Protein AF-A0AAF1AJS4-F1 (afdb_monomer)

Nearest PDB structures (foldseek):
  6kta-assembly1_A  TM=2.132E-01  e=1.550E+00  Halalkalibacterium halodurans C-125

Foldseek 3Di:
DDDDDDDPPPDDPDPPPPDDDDPDDPDDDCVVVVVCCVVVVDQQAWDADPVRHTDDDCSVVLLSVLLVLLVVQPDLPDPAPVPPDPVSLVVSQVVSCVRHVDDPVSSVVSSVSSRVSSVVVSVVCCVVPVVVPDDPCNVCVPVPDD

Secondary structure (DSSP, 8-state):
--------------------SS-PPPP--HHHHHHHHHHHT-----EE-TTS-EESTTHHHHHHHHHHHHHHHS-TTSSSSTTS-HHHHHHHHHHHHHHHT--GGGHHHHHHHHHHHHHHHHHHHIIIIITTT--HHHH-GGGG--

pLDDT: mean 76.02, std 22.66, range [25.88, 97.75]

Sequence (146 aa):
MLNLLNNSVSLNFFIRFSGSNKKTRGPTVCKKLKKRIENQNLECQINFDEYGQPCGDMLKDFTIYLGSVVRFQVDINLESWDVVNQGLKDVIWDDIKNRWKLDDSRKKIVLEKAAKQWRDFKGKLTKNFLRTRKDPCEVYHFISQE

Structure (mmCIF, N/CA/C/O backbone):
data_AF-A0AAF1AJS4-F1
#
_entry.id   AF-A0AAF1AJS4-F1
#
loop_
_atom_site.group_PDB
_atom_site.id
_atom_site.type_symbol
_atom_site.label_atom_id
_atom_site.label_alt_id
_atom_site.label_comp_id
_atom_site.label_asym_id
_atom_site.label_entity_id
_atom_site.label_seq_id
_atom_site.pdbx_PDB_ins_code
_atom_site.Cartn_x
_atom_site.Cartn_y
_atom_site.Cartn_z
_atom_site.occupancy
_atom_site.B_iso_or_equiv
_atom_site.auth_seq_id
_atom_site.auth_comp_id
_atom_site.auth_asym_id
_atom_site.auth_atom_id
_atom_site.pdbx_PDB_model_num
ATOM 1 N N . MET A 1 1 ? -13.099 -33.133 4.547 1.00 28.66 1 MET A N 1
ATOM 2 C CA . MET A 1 1 ? -11.889 -33.982 4.444 1.00 28.66 1 MET A CA 1
ATOM 3 C C . MET A 1 1 ? -11.412 -33.856 3.004 1.00 28.66 1 MET A C 1
ATOM 5 O O . MET A 1 1 ? -12.228 -34.111 2.141 1.00 28.66 1 MET A O 1
ATOM 9 N N . LEU A 1 2 ? -10.235 -33.357 2.633 1.00 26.36 2 LEU A N 1
ATOM 10 C CA . LEU A 1 2 ? -8.914 -33.314 3.257 1.00 26.36 2 LEU A CA 1
ATOM 11 C C . LEU A 1 2 ? -8.172 -32.041 2.810 1.00 26.36 2 LEU A C 1
ATOM 13 O O . LEU A 1 2 ? -8.344 -31.569 1.691 1.00 26.36 2 LEU A O 1
ATOM 17 N N . ASN A 1 3 ? -7.342 -31.534 3.720 1.00 36.47 3 ASN A N 1
ATOM 18 C CA . ASN A 1 3 ? -6.344 -30.488 3.522 1.00 36.47 3 ASN A CA 1
ATOM 19 C C . ASN A 1 3 ? -5.271 -30.883 2.495 1.00 36.47 3 ASN A C 1
ATOM 21 O O . ASN A 1 3 ? -4.808 -32.020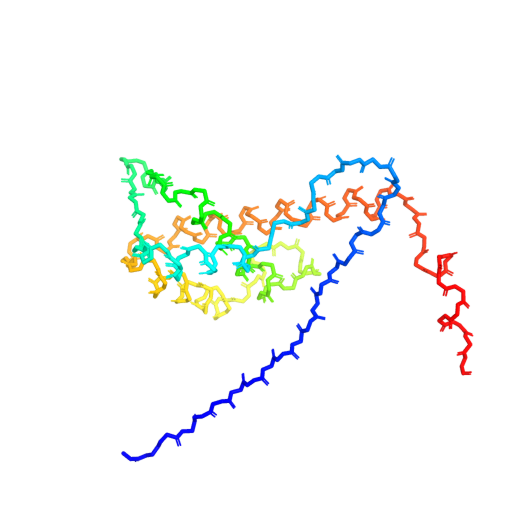 2.517 1.00 36.47 3 ASN A O 1
ATOM 25 N N . LEU A 1 4 ? -4.769 -29.898 1.747 1.00 32.75 4 LEU A N 1
ATOM 26 C CA . LEU A 1 4 ? -3.398 -29.839 1.219 1.00 32.75 4 LEU A CA 1
ATOM 27 C C . LEU A 1 4 ? -2.951 -28.369 1.339 1.00 32.75 4 LEU A C 1
ATOM 29 O O . LEU A 1 4 ? -3.402 -27.516 0.585 1.00 32.75 4 LEU A O 1
ATOM 33 N N . LEU A 1 5 ? -2.400 -27.957 2.483 1.00 25.88 5 LEU A N 1
ATOM 34 C CA . LEU A 1 5 ? -0.966 -27.928 2.801 1.00 25.88 5 LEU A CA 1
ATOM 35 C C . LEU A 1 5 ? -0.097 -27.199 1.766 1.00 25.88 5 LEU A C 1
ATOM 37 O O . LEU A 1 5 ? 0.108 -27.668 0.656 1.00 25.88 5 LEU A O 1
ATOM 41 N N . ASN A 1 6 ? 0.516 -26.126 2.270 1.00 33.00 6 ASN A N 1
ATOM 42 C CA . ASN A 1 6 ? 1.909 -25.754 2.054 1.00 33.00 6 ASN A CA 1
ATOM 43 C C . ASN A 1 6 ? 2.367 -25.561 0.608 1.00 33.00 6 ASN A C 1
ATOM 45 O O . ASN A 1 6 ? 2.849 -26.487 -0.032 1.00 33.00 6 ASN A O 1
ATOM 49 N N . ASN A 1 7 ? 2.454 -24.295 0.199 1.00 26.98 7 ASN A N 1
ATOM 50 C CA . ASN A 1 7 ? 3.577 -23.886 -0.635 1.00 26.98 7 ASN A CA 1
ATOM 51 C C . ASN A 1 7 ? 4.425 -22.850 0.100 1.00 26.98 7 ASN A C 1
ATOM 53 O O . ASN A 1 7 ? 4.231 -21.637 0.034 1.00 26.98 7 ASN A O 1
ATOM 57 N N . SER A 1 8 ? 5.378 -23.405 0.847 1.00 36.41 8 SER A N 1
ATOM 58 C CA . SER A 1 8 ? 6.649 -22.768 1.142 1.00 36.41 8 SER A CA 1
ATOM 59 C C . SER A 1 8 ? 7.290 -22.351 -0.180 1.00 36.41 8 SER A C 1
ATOM 61 O O . SER A 1 8 ? 7.859 -23.180 -0.880 1.00 36.41 8 SER A O 1
ATOM 63 N N . VAL A 1 9 ? 7.233 -21.063 -0.508 1.00 29.78 9 VAL A N 1
ATOM 64 C CA . VAL A 1 9 ? 8.176 -20.467 -1.457 1.00 29.78 9 VAL A CA 1
ATOM 65 C C . VAL A 1 9 ? 8.925 -19.377 -0.715 1.00 29.78 9 VAL A C 1
ATOM 67 O O . VAL A 1 9 ? 8.664 -18.178 -0.799 1.00 29.78 9 VAL A O 1
ATOM 70 N N . SER A 1 10 ? 9.850 -19.850 0.114 1.00 40.25 10 SER A N 1
ATOM 71 C CA . SER A 1 10 ? 10.985 -19.059 0.547 1.00 40.25 10 SER A CA 1
ATOM 72 C C . SER A 1 10 ? 11.793 -18.723 -0.705 1.00 40.25 10 SER A C 1
ATOM 74 O O . SER A 1 10 ? 12.566 -19.546 -1.185 1.00 40.25 10 SER A O 1
ATOM 76 N N . LEU A 1 11 ? 11.599 -17.528 -1.259 1.00 28.89 11 LEU A N 1
ATOM 77 C CA . LEU A 1 11 ? 12.552 -16.951 -2.196 1.00 28.89 11 LEU A CA 1
ATOM 78 C C . LEU A 1 11 ? 12.939 -15.562 -1.697 1.00 28.89 11 LEU A C 1
ATOM 80 O O . LEU A 1 11 ? 12.210 -14.575 -1.795 1.00 28.89 11 LEU A O 1
ATOM 84 N N . ASN A 1 12 ? 14.106 -15.537 -1.060 1.00 33.50 12 ASN A N 1
ATOM 85 C CA . ASN A 1 12 ? 14.801 -14.333 -0.652 1.00 33.50 12 ASN A CA 1
ATOM 86 C C . ASN A 1 12 ? 15.160 -13.517 -1.898 1.00 33.50 12 ASN A C 1
ATOM 88 O O . ASN A 1 12 ? 16.196 -13.760 -2.504 1.00 33.50 12 ASN A O 1
ATOM 92 N N . PHE A 1 13 ? 14.374 -12.492 -2.220 1.00 30.70 13 PHE A N 1
ATOM 93 C CA . PHE A 1 13 ? 14.888 -11.357 -2.983 1.00 30.70 13 PHE A CA 1
ATOM 94 C C . PHE A 1 13 ? 15.050 -10.155 -2.054 1.00 30.70 13 PHE A C 1
ATOM 96 O O . PHE A 1 13 ? 14.260 -9.213 -2.002 1.00 30.70 13 PHE A O 1
ATOM 103 N N . PHE A 1 14 ? 16.089 -10.239 -1.225 1.00 32.22 14 PHE A N 1
ATOM 104 C CA . PHE A 1 14 ? 16.591 -9.114 -0.454 1.00 32.22 14 PHE A CA 1
ATOM 105 C C . PHE A 1 14 ? 17.592 -8.369 -1.335 1.00 32.22 14 PHE A C 1
ATOM 107 O O . PHE A 1 14 ? 18.749 -8.770 -1.424 1.00 32.22 14 PHE A O 1
ATOM 114 N N . ILE A 1 15 ? 17.177 -7.268 -1.970 1.00 38.09 15 ILE A N 1
ATOM 115 C CA . ILE A 1 15 ? 18.151 -6.334 -2.544 1.00 38.09 15 ILE A CA 1
ATOM 116 C C . ILE A 1 15 ? 18.901 -5.689 -1.371 1.00 38.09 15 ILE A C 1
ATOM 118 O O . ILE A 1 15 ? 18.436 -4.729 -0.747 1.00 38.09 15 ILE A O 1
ATOM 122 N N . ARG A 1 16 ? 20.071 -6.248 -1.045 1.00 33.47 16 ARG A N 1
ATOM 123 C CA . ARG A 1 16 ? 21.057 -5.620 -0.168 1.00 33.47 16 ARG A CA 1
ATOM 124 C C . ARG A 1 16 ? 21.671 -4.456 -0.935 1.00 33.47 16 ARG A C 1
ATOM 126 O O . ARG A 1 16 ? 22.611 -4.628 -1.696 1.00 33.47 16 ARG A O 1
ATOM 133 N N . PHE A 1 17 ? 21.145 -3.256 -0.720 1.00 36.94 17 PHE A N 1
ATOM 134 C CA . PHE A 1 17 ? 21.832 -2.036 -1.128 1.00 36.94 17 PHE A CA 1
ATOM 135 C C . PHE A 1 17 ? 23.109 -1.873 -0.295 1.00 36.94 17 PHE A C 1
ATOM 137 O O . PHE A 1 17 ? 23.056 -1.431 0.852 1.00 36.94 17 PHE A O 1
ATOM 144 N N . SER A 1 18 ? 24.260 -2.228 -0.858 1.00 37.34 18 SER A N 1
ATOM 145 C CA . SER A 1 18 ? 25.568 -1.797 -0.364 1.00 37.34 18 SER A CA 1
ATOM 146 C C . SER A 1 18 ? 25.976 -0.513 -1.089 1.00 37.34 18 SER A C 1
ATOM 148 O O . SER A 1 18 ? 26.526 -0.555 -2.185 1.00 37.34 18 SER A O 1
ATOM 150 N N . GLY A 1 19 ? 25.675 0.636 -0.481 1.00 37.50 19 GLY A N 1
ATOM 151 C CA . GLY A 1 19 ? 26.159 1.953 -0.902 1.00 37.50 19 GLY A CA 1
ATOM 152 C C . GLY A 1 19 ? 26.869 2.654 0.258 1.00 37.50 19 GLY A C 1
ATOM 153 O O . GLY A 1 19 ? 26.283 2.783 1.326 1.00 37.50 19 GLY A O 1
ATOM 154 N N . SER A 1 20 ? 28.131 3.022 0.012 1.00 45.41 20 SER A N 1
ATOM 155 C CA . SER A 1 20 ? 29.143 3.754 0.805 1.00 45.41 20 SER A CA 1
ATOM 156 C C . SER A 1 20 ? 28.815 4.312 2.211 1.00 45.41 20 SER A C 1
ATOM 158 O O . SER A 1 20 ? 27.782 4.923 2.466 1.00 45.41 20 SER A O 1
ATOM 160 N N . ASN A 1 21 ? 29.814 4.160 3.098 1.00 45.78 21 ASN A N 1
ATOM 161 C CA . ASN A 1 21 ? 29.947 4.557 4.514 1.00 45.78 21 ASN A CA 1
ATOM 162 C C . ASN A 1 21 ? 29.312 5.901 4.945 1.00 45.78 21 ASN A C 1
ATOM 164 O O . ASN A 1 21 ? 29.997 6.857 5.304 1.00 45.78 21 ASN A O 1
ATOM 168 N N . LYS A 1 22 ? 27.982 5.957 5.023 1.00 51.88 22 LYS A N 1
ATOM 169 C CA . LYS A 1 22 ? 27.234 6.900 5.865 1.00 51.88 22 LYS A CA 1
ATOM 170 C C . LYS A 1 22 ? 26.261 6.089 6.715 1.00 51.88 22 LYS A C 1
ATOM 172 O O . LYS A 1 22 ? 25.649 5.153 6.200 1.00 51.88 22 LYS A O 1
ATOM 177 N N . LYS A 1 23 ? 26.094 6.435 8.001 1.00 43.34 23 LYS A N 1
ATOM 178 C CA . LYS A 1 23 ? 25.071 5.838 8.885 1.00 43.34 23 LYS A CA 1
ATOM 179 C C . LYS A 1 23 ? 23.678 6.186 8.348 1.00 43.34 23 LYS A C 1
ATOM 181 O O . LYS A 1 23 ? 23.045 7.143 8.779 1.00 43.34 23 LYS A O 1
ATOM 186 N N . THR A 1 24 ? 23.226 5.440 7.352 1.00 54.94 24 THR A N 1
ATOM 187 C CA . THR A 1 24 ? 21.902 5.565 6.754 1.00 54.94 24 THR A CA 1
ATOM 188 C C . THR A 1 24 ? 20.979 4.539 7.395 1.00 54.94 24 THR A C 1
ATOM 190 O O . THR A 1 24 ? 21.406 3.486 7.872 1.00 54.94 24 THR A O 1
ATOM 193 N N . ARG A 1 25 ? 19.685 4.858 7.473 1.00 53.25 25 ARG A N 1
ATOM 194 C CA . ARG A 1 25 ? 18.701 3.896 7.970 1.00 53.25 25 ARG A CA 1
ATOM 195 C C . ARG A 1 25 ? 18.602 2.753 6.962 1.00 53.25 25 ARG A C 1
ATOM 197 O O . ARG A 1 25 ? 18.319 2.995 5.792 1.00 53.25 25 ARG A O 1
ATOM 204 N N . GLY A 1 26 ? 18.817 1.523 7.428 1.00 56.44 26 GLY A N 1
ATOM 205 C CA . GLY A 1 26 ? 18.621 0.333 6.604 1.00 56.44 26 GLY A CA 1
ATOM 206 C C . GLY A 1 26 ? 17.170 0.202 6.111 1.00 56.44 26 GLY A C 1
ATOM 207 O O . GLY A 1 26 ? 16.265 0.830 6.679 1.00 56.44 26 GLY A O 1
ATOM 208 N N . PRO A 1 27 ? 16.922 -0.620 5.077 1.00 57.94 27 PRO A N 1
ATOM 209 C CA . PRO A 1 27 ? 15.582 -0.855 4.548 1.00 57.94 27 PRO A CA 1
ATOM 210 C C . PRO A 1 27 ? 14.582 -1.215 5.653 1.00 57.94 27 PRO A C 1
ATOM 212 O O . PRO A 1 27 ? 14.885 -1.987 6.565 1.00 57.94 27 PRO A O 1
ATOM 215 N N . THR A 1 28 ? 13.371 -0.658 5.587 1.00 64.38 28 THR A N 1
ATOM 216 C CA . THR A 1 28 ? 12.316 -1.012 6.545 1.00 64.38 28 THR A CA 1
ATOM 217 C C . THR A 1 28 ? 11.819 -2.425 6.258 1.00 64.38 28 THR A C 1
ATOM 219 O O . THR A 1 28 ? 11.216 -2.683 5.219 1.00 64.38 28 THR A O 1
ATOM 222 N N . VAL A 1 29 ? 12.082 -3.344 7.189 1.00 62.66 29 VAL A N 1
ATOM 223 C CA . VAL A 1 29 ? 11.700 -4.754 7.072 1.00 62.66 29 VAL A CA 1
ATOM 224 C C . VAL A 1 29 ? 10.421 -5.007 7.869 1.00 62.66 29 VAL A C 1
ATOM 226 O O . VAL A 1 29 ?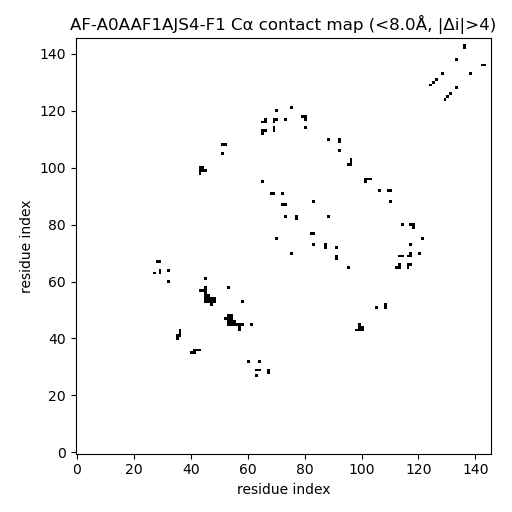 10.391 -4.752 9.076 1.00 62.66 29 VAL A O 1
ATOM 229 N N . CYS A 1 30 ? 9.400 -5.598 7.236 1.00 71.81 30 CYS A N 1
ATOM 230 C CA . CYS A 1 30 ? 8.163 -6.020 7.913 1.00 71.81 30 CYS A CA 1
ATOM 231 C C . CYS A 1 30 ? 8.392 -7.024 9.061 1.00 71.81 30 CYS A C 1
ATOM 233 O O . CYS A 1 30 ? 7.518 -7.198 9.902 1.00 71.81 30 CYS A O 1
ATOM 235 N N . LYS A 1 31 ? 9.581 -7.637 9.168 1.00 72.75 31 LYS A N 1
ATOM 236 C CA . LYS A 1 31 ? 9.990 -8.466 10.318 1.00 72.75 31 LYS A CA 1
ATOM 237 C C . LYS A 1 31 ? 9.872 -7.718 11.652 1.00 72.75 31 LYS A C 1
ATOM 239 O O . LYS A 1 31 ? 9.464 -8.316 12.639 1.00 72.75 31 LYS A O 1
ATOM 244 N N . LYS A 1 32 ? 10.204 -6.419 11.687 1.00 74.56 32 LYS A N 1
ATOM 245 C CA . LYS A 1 32 ? 10.062 -5.603 12.907 1.00 74.56 32 LYS A CA 1
ATOM 246 C C . LYS A 1 32 ? 8.594 -5.385 13.273 1.00 74.56 32 LYS A C 1
ATOM 248 O O . LYS A 1 32 ? 8.262 -5.410 14.449 1.00 74.56 32 LYS A O 1
ATOM 253 N N . LEU A 1 33 ? 7.738 -5.209 12.265 1.00 77.06 33 LEU A N 1
ATOM 254 C CA . LEU A 1 33 ? 6.297 -5.082 12.457 1.00 77.06 33 LEU A CA 1
ATOM 255 C C . LEU A 1 33 ? 5.701 -6.382 13.010 1.00 77.06 33 LEU A C 1
ATOM 257 O O . LEU A 1 33 ? 5.056 -6.333 14.048 1.00 77.06 33 LEU A O 1
ATOM 261 N N . LYS A 1 34 ? 5.987 -7.532 12.382 1.00 77.62 34 LYS A N 1
ATOM 262 C CA . LYS A 1 34 ? 5.503 -8.850 12.838 1.00 77.62 34 LYS A CA 1
ATOM 263 C C . LYS A 1 34 ? 5.878 -9.128 14.296 1.00 77.62 34 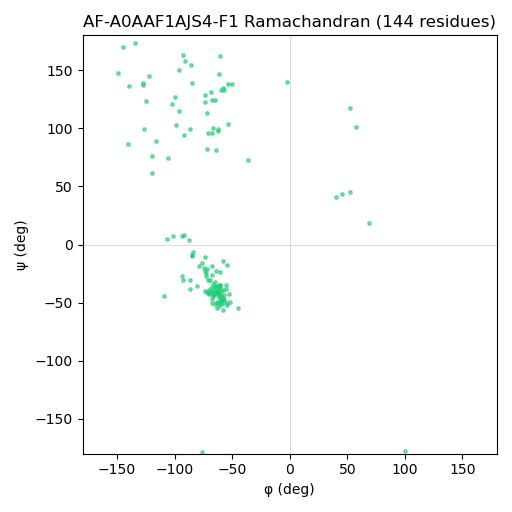LYS A C 1
ATOM 265 O O . LYS A 1 34 ? 4.992 -9.326 15.114 1.00 77.62 34 LYS A O 1
ATOM 270 N N . LYS A 1 35 ? 7.165 -8.987 14.638 1.00 81.12 35 LYS A N 1
ATOM 271 C CA . LYS A 1 35 ? 7.645 -9.155 16.019 1.00 81.12 35 LYS A CA 1
ATOM 272 C C . LYS A 1 35 ? 6.958 -8.215 17.006 1.00 81.12 35 LYS A C 1
ATOM 274 O O . LYS A 1 35 ? 6.693 -8.603 18.132 1.00 81.12 35 LYS A O 1
ATOM 279 N N . ARG A 1 36 ? 6.698 -6.963 16.616 1.00 79.00 36 ARG A N 1
ATOM 280 C CA . ARG A 1 36 ? 6.028 -6.005 17.502 1.00 79.00 36 ARG A CA 1
ATOM 281 C C . ARG A 1 36 ? 4.554 -6.352 17.703 1.00 79.00 36 ARG A C 1
ATOM 283 O O . ARG A 1 36 ? 4.103 -6.285 18.835 1.00 79.00 36 ARG A O 1
ATOM 290 N N . ILE A 1 37 ? 3.846 -6.746 16.641 1.00 79.19 37 ILE A N 1
ATOM 291 C CA . ILE A 1 37 ? 2.458 -7.227 16.724 1.00 79.19 37 ILE A CA 1
ATOM 292 C C . ILE A 1 37 ? 2.375 -8.427 17.669 1.00 79.19 37 ILE A C 1
ATOM 294 O O . ILE A 1 37 ? 1.546 -8.417 18.568 1.00 79.19 37 ILE A O 1
ATOM 298 N N . GLU A 1 38 ? 3.266 -9.408 17.505 1.00 79.94 38 GLU A N 1
ATOM 299 C CA . GLU A 1 38 ? 3.328 -10.611 18.344 1.00 79.94 38 GLU A CA 1
ATOM 300 C C . GLU A 1 38 ? 3.652 -10.269 19.807 1.00 79.94 38 GLU A C 1
ATOM 302 O O . GLU A 1 38 ? 2.925 -10.663 20.711 1.00 79.94 38 GLU A O 1
ATOM 307 N N . ASN A 1 39 ? 4.703 -9.480 20.051 1.00 80.88 39 ASN A N 1
ATOM 308 C CA . ASN A 1 39 ? 5.161 -9.175 21.410 1.00 80.88 39 ASN A CA 1
ATOM 309 C C . ASN A 1 39 ? 4.197 -8.283 22.204 1.00 80.88 39 ASN A C 1
ATOM 311 O O . ASN A 1 39 ? 4.186 -8.344 23.429 1.00 80.88 39 ASN A O 1
ATOM 315 N N . GLN A 1 40 ? 3.461 -7.399 21.529 1.00 78.88 40 GLN A N 1
ATOM 316 C CA . GLN A 1 40 ? 2.564 -6.425 22.164 1.00 78.88 40 GLN A CA 1
ATOM 317 C C . GLN A 1 40 ? 1.086 -6.785 21.980 1.00 78.88 40 GLN A C 1
ATOM 319 O O . GLN A 1 40 ? 0.227 -5.999 22.365 1.00 78.88 40 GLN A O 1
ATOM 324 N N . ASN A 1 41 ? 0.800 -7.945 21.377 1.00 77.25 41 ASN A N 1
ATOM 325 C CA . ASN A 1 41 ? -0.538 -8.407 21.017 1.00 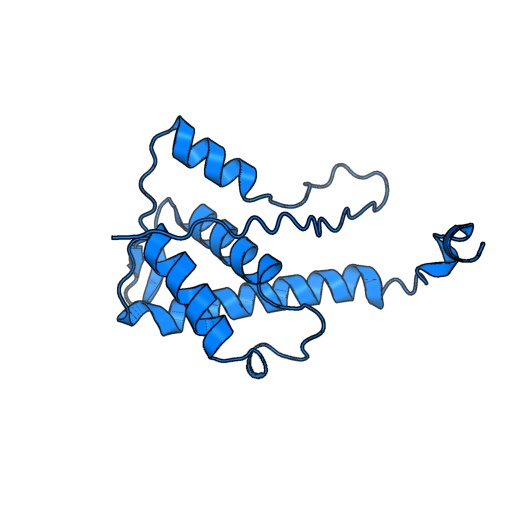77.25 41 ASN A CA 1
ATOM 326 C C . ASN A 1 41 ? -1.391 -7.308 20.349 1.00 77.25 41 ASN A C 1
ATOM 328 O O . ASN A 1 41 ? -2.549 -7.092 20.702 1.00 77.25 41 ASN A O 1
ATOM 332 N N . LEU A 1 42 ? -0.781 -6.554 19.424 1.00 78.88 42 LEU A N 1
ATOM 333 C CA . LEU A 1 42 ? -1.442 -5.418 18.779 1.00 78.88 42 LEU A CA 1
ATOM 334 C C . LEU A 1 42 ? -2.481 -5.912 17.780 1.00 78.88 42 LEU A C 1
ATOM 336 O O . LEU A 1 42 ? -2.168 -6.671 16.858 1.00 78.88 42 LEU A O 1
ATOM 340 N N . GLU A 1 43 ? -3.697 -5.397 17.891 1.00 83.00 43 GLU A N 1
ATOM 341 C CA . GLU A 1 43 ? -4.706 -5.621 16.870 1.00 83.00 43 GLU A CA 1
ATOM 342 C C . GLU A 1 43 ? -4.410 -4.795 15.622 1.00 83.00 43 GLU A C 1
ATOM 344 O O . GLU A 1 43 ? -4.345 -3.575 15.686 1.00 83.00 43 GLU A O 1
ATOM 349 N N . CYS A 1 44 ? -4.274 -5.450 14.467 1.00 86.00 44 CYS A N 1
ATOM 350 C CA . CYS A 1 44 ? -4.136 -4.771 13.180 1.00 86.00 44 CYS A CA 1
ATOM 351 C C . CYS A 1 44 ? -5.477 -4.143 12.767 1.00 86.00 44 CYS A C 1
ATOM 353 O O . CYS A 1 44 ? -6.229 -4.739 12.000 1.00 86.00 44 CYS A O 1
ATOM 355 N N . GLN A 1 45 ? -5.774 -2.957 13.293 1.00 90.25 45 GLN A N 1
ATOM 356 C CA . GLN A 1 45 ? -6.935 -2.147 12.928 1.00 90.25 45 GLN A CA 1
ATOM 357 C C . GLN A 1 45 ? -6.477 -0.775 12.429 1.00 90.25 45 GLN A C 1
ATOM 359 O O . GLN A 1 45 ? -5.474 -0.227 12.891 1.00 90.25 45 GLN A O 1
ATOM 364 N N . ILE A 1 46 ? -7.196 -0.226 11.454 1.00 94.56 46 ILE A N 1
ATOM 365 C CA . ILE A 1 46 ? -6.911 1.088 10.882 1.00 94.56 46 ILE A CA 1
ATOM 366 C C . ILE A 1 46 ? -8.224 1.827 10.639 1.00 94.56 46 ILE A C 1
ATOM 368 O O . ILE A 1 46 ? -9.185 1.244 10.139 1.00 94.56 46 ILE A O 1
ATOM 372 N N . ASN A 1 47 ? -8.250 3.110 10.995 1.00 94.81 47 ASN A N 1
ATOM 373 C CA . ASN A 1 47 ? -9.407 3.969 10.783 1.00 94.81 47 ASN A CA 1
ATOM 374 C C . ASN A 1 47 ? -9.286 4.695 9.445 1.00 94.81 47 ASN A C 1
ATOM 376 O O . ASN A 1 47 ? -8.203 4.777 8.863 1.00 94.81 47 ASN A O 1
ATOM 380 N N . PHE A 1 48 ? -10.402 5.233 8.964 1.00 95.44 48 PHE A N 1
ATOM 381 C CA . PHE A 1 48 ? -10.445 6.047 7.757 1.00 95.44 48 PHE A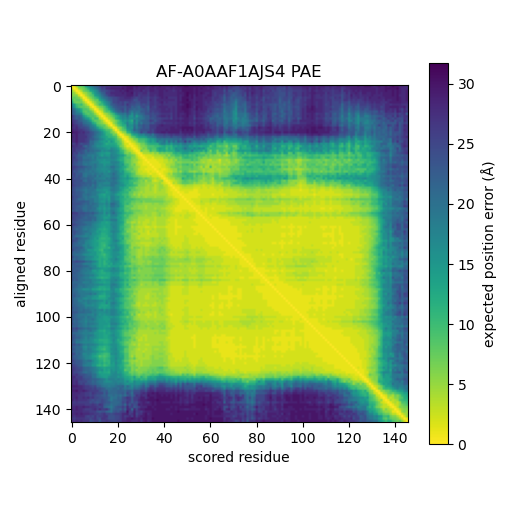 CA 1
ATOM 382 C C . PHE A 1 48 ? -11.144 7.370 8.061 1.00 95.44 48 PHE A C 1
ATOM 384 O O . PHE A 1 48 ? -12.154 7.377 8.764 1.00 95.44 48 PHE A O 1
ATOM 391 N N . ASP A 1 49 ? -10.597 8.472 7.554 1.00 95.38 49 ASP A N 1
ATOM 392 C CA . ASP A 1 49 ? -11.201 9.797 7.693 1.00 95.38 49 ASP A CA 1
ATOM 393 C C . ASP A 1 49 ? -12.397 10.004 6.740 1.00 95.38 49 ASP A C 1
ATOM 395 O O . ASP A 1 49 ? -12.783 9.112 5.976 1.00 95.38 49 ASP A O 1
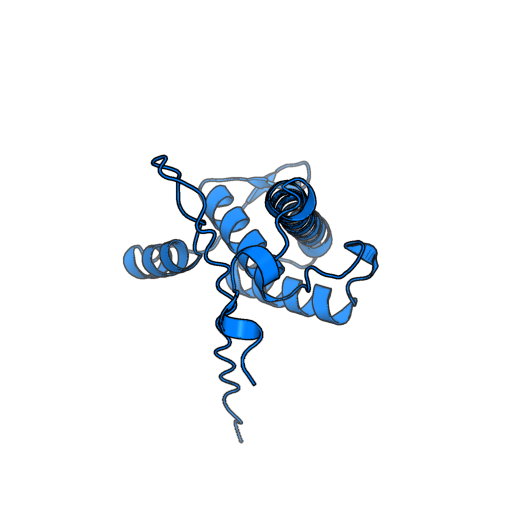ATOM 399 N N . GLU A 1 50 ? -12.991 11.199 6.782 1.00 94.12 50 GLU A N 1
ATOM 400 C CA . GLU A 1 50 ? -14.118 11.600 5.927 1.00 94.12 50 GLU A CA 1
ATOM 401 C C . GLU A 1 50 ? -13.791 11.576 4.422 1.00 94.12 50 GLU A C 1
ATOM 403 O O . GLU A 1 50 ? -14.679 11.381 3.594 1.00 94.12 50 GLU A O 1
ATOM 408 N N . TYR A 1 51 ? -12.508 11.681 4.061 1.00 92.56 51 TYR A N 1
ATOM 409 C CA . TYR A 1 51 ? -12.001 11.575 2.690 1.00 92.56 51 TYR A CA 1
ATOM 410 C C . TYR A 1 51 ? -11.592 10.138 2.327 1.00 92.56 51 TYR A C 1
ATOM 412 O O . TYR A 1 51 ? -10.974 9.896 1.283 1.00 92.56 51 TYR A O 1
ATOM 420 N N . GLY A 1 52 ? -11.888 9.174 3.203 1.00 91.62 52 GLY A N 1
ATOM 421 C CA . GLY A 1 52 ? -11.545 7.770 3.043 1.00 91.62 52 GLY A CA 1
ATOM 422 C C . GLY A 1 52 ? -10.048 7.484 3.139 1.00 91.62 52 GLY A C 1
ATOM 423 O O . GLY A 1 52 ? -9.620 6.435 2.665 1.00 91.62 52 GLY A O 1
ATOM 424 N N . GLN A 1 53 ? -9.232 8.372 3.712 1.00 94.31 53 GLN A N 1
ATOM 425 C CA . GLN A 1 53 ? -7.798 8.152 3.891 1.00 94.31 53 GLN A CA 1
ATOM 426 C C . GLN A 1 53 ? -7.513 7.372 5.180 1.00 94.31 53 GLN A C 1
ATOM 428 O O . GLN A 1 53 ? -8.103 7.680 6.214 1.00 94.31 53 GLN A O 1
ATOM 433 N N . PRO A 1 54 ? -6.577 6.404 5.163 1.00 95.62 54 PRO A N 1
ATOM 434 C CA . PRO A 1 54 ? -6.161 5.703 6.373 1.00 95.62 54 PRO A CA 1
ATOM 435 C C . PRO A 1 54 ? -5.591 6.669 7.424 1.00 95.62 54 PRO A C 1
ATOM 437 O O . PRO A 1 54 ? -4.715 7.478 7.107 1.00 95.62 54 PRO A O 1
ATOM 440 N N . CYS A 1 55 ? -6.026 6.545 8.676 1.00 95.00 55 CYS A N 1
ATOM 441 C CA . CYS A 1 55 ? -5.618 7.384 9.803 1.00 95.00 55 CYS A CA 1
ATOM 442 C C . CYS A 1 55 ? -5.548 6.589 11.126 1.00 95.00 55 CYS A C 1
ATOM 444 O O . CYS A 1 55 ? -5.966 5.433 11.206 1.00 95.00 55 CYS A O 1
ATOM 446 N N . GLY A 1 56 ? -4.986 7.208 12.169 1.00 93.00 56 GLY A N 1
ATOM 447 C CA . GLY A 1 56 ? -4.840 6.619 13.507 1.00 93.00 56 GLY A CA 1
ATOM 448 C C . GLY A 1 56 ? -3.445 6.064 13.815 1.00 93.00 56 GLY A C 1
ATOM 449 O O . GLY A 1 56 ? -2.517 6.149 13.006 1.00 93.00 56 GLY A O 1
ATOM 450 N N . ASP A 1 57 ? -3.296 5.485 15.006 1.00 90.12 57 ASP A N 1
ATOM 451 C CA . ASP A 1 57 ? -1.990 5.151 15.599 1.00 90.12 57 ASP A CA 1
ATOM 452 C C . ASP A 1 57 ? -1.207 4.094 14.812 1.00 90.12 57 ASP A C 1
ATOM 454 O O . ASP A 1 57 ? 0.024 4.138 14.726 1.00 90.12 57 ASP A O 1
ATOM 458 N N . MET A 1 58 ? -1.916 3.166 14.167 1.00 90.38 58 MET A N 1
ATOM 459 C CA . MET A 1 58 ? -1.310 2.109 13.357 1.00 90.38 58 MET A CA 1
ATOM 460 C C . MET A 1 58 ? -1.046 2.510 11.899 1.00 90.38 58 MET A C 1
ATOM 462 O O . MET A 1 58 ? -0.551 1.689 11.124 1.00 90.38 58 MET A O 1
ATOM 466 N N . LEU A 1 59 ? -1.298 3.765 11.500 1.00 93.12 59 LEU A N 1
ATOM 467 C CA . LEU A 1 59 ? -1.115 4.241 10.119 1.00 93.12 59 LEU A CA 1
ATOM 468 C C . LEU A 1 59 ? 0.281 3.943 9.563 1.00 93.12 59 LEU A C 1
ATOM 470 O O . LEU A 1 59 ? 0.451 3.530 8.408 1.00 93.12 59 LEU A O 1
ATOM 474 N N . LYS A 1 60 ? 1.308 4.151 10.387 1.00 90.50 60 LYS A N 1
ATOM 475 C CA . LYS A 1 60 ? 2.695 3.913 9.986 1.00 90.50 60 LYS A CA 1
ATOM 476 C C . LYS A 1 60 ? 2.929 2.442 9.661 1.00 90.50 60 LYS A C 1
ATOM 478 O O . LYS A 1 60 ? 3.600 2.119 8.684 1.00 90.50 60 LYS A O 1
ATOM 483 N N . ASP A 1 61 ? 2.359 1.559 10.461 1.00 89.69 61 ASP A N 1
ATOM 484 C CA . ASP A 1 61 ? 2.490 0.118 10.306 1.00 89.69 61 ASP A CA 1
ATOM 485 C C . ASP A 1 61 ? 1.686 -0.408 9.134 1.00 89.69 61 ASP A C 1
ATOM 487 O O . ASP A 1 61 ? 2.202 -1.214 8.360 1.00 89.69 61 ASP A O 1
ATOM 491 N N . PHE A 1 62 ? 0.485 0.134 8.946 1.00 94.00 62 PHE A N 1
ATOM 492 C CA . PHE A 1 62 ? -0.337 -0.094 7.768 1.00 94.00 62 PHE A CA 1
ATOM 493 C C . PHE A 1 62 ? 0.435 0.241 6.496 1.00 94.00 62 PHE A C 1
ATOM 495 O O . PHE A 1 62 ? 0.589 -0.595 5.608 1.00 94.00 62 PHE A O 1
ATOM 502 N N . THR A 1 63 ? 1.043 1.426 6.456 1.00 93.06 63 THR A N 1
ATOM 503 C CA . THR A 1 63 ? 1.840 1.894 5.316 1.00 93.06 63 THR A CA 1
ATOM 504 C C . THR A 1 63 ? 3.080 1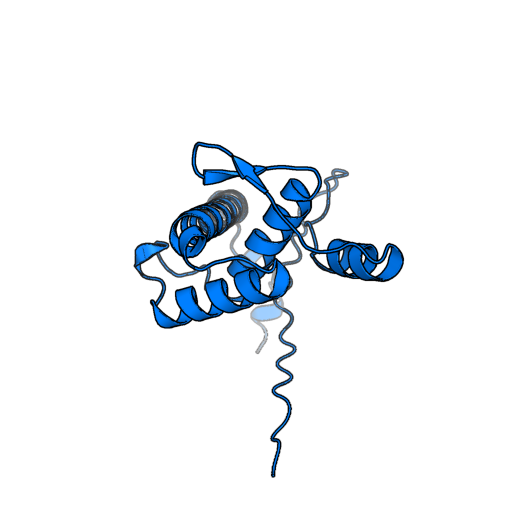.025 5.068 1.00 93.06 63 THR A C 1
ATOM 506 O O . THR A 1 63 ? 3.429 0.741 3.914 1.00 93.06 63 THR A O 1
ATOM 509 N N . ILE A 1 64 ? 3.759 0.584 6.135 1.00 90.06 64 ILE A N 1
ATOM 510 C CA . ILE A 1 64 ? 4.916 -0.321 6.047 1.00 90.06 64 ILE A CA 1
ATOM 511 C C . ILE A 1 64 ? 4.496 -1.693 5.512 1.00 90.06 64 ILE A C 1
ATOM 513 O O . ILE A 1 64 ? 5.205 -2.243 4.661 1.00 90.06 64 ILE A O 1
ATOM 517 N N . TYR A 1 65 ? 3.365 -2.221 5.986 1.00 91.81 65 TYR A N 1
ATOM 518 C CA . TYR A 1 65 ? 2.807 -3.496 5.549 1.00 91.81 65 TYR A CA 1
ATOM 519 C C . TYR A 1 65 ? 2.427 -3.451 4.074 1.00 91.81 65 TYR A C 1
ATOM 521 O O . TYR A 1 65 ? 2.988 -4.215 3.293 1.00 91.81 65 TYR A O 1
ATOM 529 N N . LEU A 1 66 ? 1.597 -2.479 3.681 1.00 94.00 66 LEU A N 1
ATOM 530 C CA . LEU A 1 66 ? 1.218 -2.195 2.294 1.00 94.00 66 LEU A CA 1
ATOM 531 C C . LEU A 1 66 ? 2.429 -2.205 1.366 1.00 94.00 66 LEU A C 1
ATOM 533 O O . LEU A 1 66 ? 2.481 -2.950 0.392 1.00 94.00 66 LEU A O 1
ATOM 537 N N . GLY A 1 67 ? 3.440 -1.404 1.716 1.00 91.62 67 GLY A N 1
ATOM 538 C CA . GLY A 1 67 ? 4.669 -1.312 0.942 1.00 91.62 67 GLY A CA 1
ATOM 539 C C . GLY A 1 67 ? 5.414 -2.645 0.854 1.00 91.62 67 GLY A C 1
ATOM 540 O O . GLY A 1 67 ? 6.041 -2.924 -0.159 1.00 91.62 67 GLY A O 1
ATOM 541 N N . SER A 1 68 ? 5.389 -3.465 1.905 1.00 88.50 68 SER A N 1
ATOM 542 C CA . SER A 1 68 ? 6.038 -4.777 1.898 1.00 88.50 68 SER A CA 1
ATOM 543 C C . SER A 1 68 ? 5.312 -5.784 1.019 1.00 88.50 68 SER A C 1
ATOM 545 O O . SER A 1 68 ? 5.988 -6.533 0.324 1.00 88.50 68 SER A O 1
ATOM 547 N N . VAL A 1 69 ? 3.978 -5.791 1.050 1.00 91.44 69 VAL A N 1
ATOM 548 C CA . VAL A 1 69 ? 3.149 -6.672 0.220 1.00 91.44 69 VAL A CA 1
ATOM 549 C C . VAL A 1 69 ? 3.409 -6.372 -1.254 1.00 91.44 69 VAL A C 1
ATOM 551 O O . VAL A 1 69 ? 3.834 -7.258 -1.990 1.00 91.44 69 VAL A O 1
ATOM 554 N N . VAL A 1 70 ? 3.292 -5.106 -1.674 1.00 93.38 70 VAL A N 1
ATOM 555 C CA . VAL A 1 70 ? 3.493 -4.754 -3.091 1.00 93.38 70 VAL A CA 1
ATOM 556 C C . VAL A 1 70 ? 4.917 -4.983 -3.576 1.00 93.38 70 VAL A C 1
ATOM 558 O O . VAL A 1 70 ? 5.105 -5.412 -4.706 1.00 93.38 70 VAL A O 1
ATOM 561 N N . ARG A 1 71 ? 5.934 -4.736 -2.740 1.00 90.25 71 ARG A N 1
ATOM 562 C CA . ARG A 1 71 ? 7.335 -4.992 -3.118 1.00 90.25 71 ARG A CA 1
ATOM 563 C C . ARG A 1 71 ? 7.644 -6.475 -3.288 1.00 90.25 71 ARG A C 1
ATOM 565 O O . ARG A 1 71 ? 8.606 -6.800 -3.969 1.00 90.25 71 ARG A O 1
ATOM 572 N N . PHE A 1 72 ? 6.900 -7.336 -2.602 1.00 86.12 72 PHE A N 1
ATOM 573 C CA . PHE A 1 72 ? 7.096 -8.776 -2.668 1.00 86.12 72 PHE A CA 1
ATOM 574 C C . PHE A 1 72 ? 6.317 -9.401 -3.826 1.00 86.12 72 PHE A C 1
ATOM 576 O O . PHE A 1 72 ? 6.816 -10.317 -4.464 1.00 86.12 72 PHE A O 1
ATOM 583 N N . GLN A 1 73 ? 5.107 -8.907 -4.090 1.00 89.56 73 GLN A N 1
ATOM 584 C CA . GLN A 1 73 ? 4.205 -9.523 -5.058 1.00 89.56 73 GLN A CA 1
ATOM 585 C C . GLN A 1 73 ? 4.316 -8.936 -6.471 1.00 89.56 73 GLN A C 1
ATOM 587 O O . GLN A 1 73 ? 4.071 -9.652 -7.436 1.00 89.56 73 GLN A O 1
ATOM 592 N N . VAL A 1 74 ? 4.662 -7.651 -6.619 1.00 90.94 74 VAL A N 1
ATOM 593 C CA . VAL A 1 74 ? 4.627 -6.962 -7.919 1.00 90.94 74 VAL A CA 1
ATOM 594 C C . VAL A 1 74 ? 6.026 -6.828 -8.502 1.00 90.94 74 VAL A C 1
ATOM 596 O O . VAL A 1 74 ? 6.890 -6.178 -7.908 1.00 90.94 74 VAL A O 1
ATOM 599 N N . ASP A 1 75 ? 6.217 -7.392 -9.696 1.00 89.12 75 ASP A N 1
ATOM 600 C CA . ASP A 1 75 ? 7.468 -7.275 -10.444 1.00 89.12 75 ASP A CA 1
ATOM 601 C C . ASP A 1 75 ? 7.808 -5.799 -10.711 1.00 89.12 75 ASP A C 1
ATOM 603 O O . ASP A 1 75 ? 6.967 -4.979 -11.084 1.00 89.12 75 ASP A O 1
ATOM 607 N N . ILE A 1 76 ? 9.073 -5.458 -10.490 1.00 88.19 76 ILE A N 1
ATOM 608 C CA . ILE A 1 76 ? 9.615 -4.121 -10.679 1.00 88.19 76 ILE A CA 1
ATOM 609 C C . ILE A 1 76 ? 9.786 -3.743 -12.154 1.00 88.19 76 ILE A C 1
ATOM 611 O O . ILE A 1 76 ? 9.817 -2.551 -12.479 1.00 88.19 76 ILE A O 1
ATOM 615 N N . ASN A 1 77 ? 9.889 -4.744 -13.032 1.00 85.69 77 ASN A N 1
ATOM 616 C CA . ASN A 1 77 ? 10.101 -4.558 -14.465 1.00 85.69 77 ASN A CA 1
ATOM 617 C C . ASN A 1 77 ? 8.840 -4.081 -15.194 1.00 85.69 77 ASN A C 1
ATOM 619 O O . ASN A 1 77 ? 8.946 -3.485 -16.264 1.00 85.69 77 ASN A O 1
ATOM 623 N N . LEU A 1 78 ? 7.655 -4.278 -14.603 1.00 88.44 78 LEU A N 1
ATOM 624 C CA . LEU A 1 78 ? 6.395 -3.777 -15.152 1.00 88.44 78 LEU A CA 1
ATOM 625 C C . LEU A 1 78 ? 6.454 -2.267 -15.335 1.00 88.44 78 LEU A C 1
ATOM 627 O O . LEU A 1 78 ? 6.869 -1.559 -14.422 1.00 88.44 78 LEU A O 1
ATOM 631 N N . GLU A 1 79 ? 6.029 -1.760 -16.491 1.00 90.44 79 GLU A N 1
ATOM 632 C CA . GLU A 1 79 ? 6.146 -0.343 -16.844 1.00 90.44 79 GLU A CA 1
ATOM 633 C C . GLU A 1 79 ? 5.400 0.565 -15.854 1.00 90.44 79 GLU A C 1
ATOM 635 O O . GLU A 1 79 ? 5.999 1.472 -15.263 1.00 90.44 79 GLU A O 1
ATOM 640 N N . SER A 1 80 ? 4.129 0.252 -15.607 1.00 93.31 80 SER A N 1
ATOM 641 C CA . SER A 1 80 ? 3.212 1.014 -14.761 1.00 93.31 80 SER A CA 1
ATOM 642 C C . SER A 1 80 ? 2.425 0.105 -13.807 1.00 93.31 80 SER A C 1
ATOM 644 O O . SER A 1 80 ? 2.501 -1.119 -13.862 1.00 93.31 80 SER A O 1
ATOM 646 N N . TRP A 1 81 ? 1.656 0.699 -12.893 1.00 95.12 81 TRP A N 1
ATOM 647 C CA . TRP A 1 81 ? 0.755 -0.073 -12.026 1.00 95.12 81 TRP A CA 1
ATOM 648 C C . TRP A 1 81 ? -0.470 -0.606 -12.788 1.00 95.12 81 TRP A C 1
ATOM 650 O O . TRP A 1 81 ? -1.085 -1.600 -12.397 1.00 95.12 81 TRP A O 1
ATOM 660 N N . ASP A 1 82 ? -0.844 0.053 -13.880 1.00 94.88 82 ASP A N 1
ATOM 661 C CA . ASP A 1 82 ? -2.057 -0.276 -14.624 1.00 94.88 82 ASP A CA 1
ATOM 662 C C . ASP A 1 82 ? -1.909 -1.602 -15.375 1.00 94.88 82 ASP A C 1
ATOM 664 O O . ASP A 1 82 ? -2.871 -2.362 -15.434 1.00 94.88 82 ASP A O 1
ATOM 668 N N . VAL A 1 83 ? -0.684 -1.944 -15.800 1.00 95.69 83 VAL A N 1
ATOM 669 C CA . VAL A 1 83 ? -0.357 -3.240 -16.427 1.00 95.69 83 VAL A CA 1
ATOM 670 C C . VAL A 1 83 ? -0.315 -4.416 -15.443 1.00 95.69 83 VAL A C 1
ATOM 672 O O . VAL A 1 83 ? -0.249 -5.570 -15.863 1.00 95.69 83 VAL A O 1
ATOM 675 N N . VAL A 1 84 ? -0.354 -4.161 -14.130 1.00 94.06 84 VAL A N 1
ATOM 676 C CA . VAL A 1 84 ? -0.414 -5.229 -13.123 1.00 94.06 84 VAL A CA 1
ATOM 677 C C . VAL A 1 84 ? -1.743 -5.975 -13.274 1.00 94.06 84 VAL A C 1
ATOM 679 O O . VAL A 1 84 ? -2.814 -5.363 -13.193 1.00 94.06 84 VAL A O 1
ATOM 682 N N . ASN A 1 85 ? -1.665 -7.296 -13.466 1.00 94.44 85 ASN A N 1
ATOM 683 C CA . ASN A 1 85 ? -2.824 -8.164 -13.668 1.00 94.44 85 ASN A CA 1
ATOM 684 C C . ASN A 1 85 ? -3.858 -7.999 -12.538 1.00 94.44 85 ASN A C 1
ATOM 686 O O . ASN A 1 85 ? -3.498 -7.927 -11.359 1.00 94.44 85 ASN A O 1
ATOM 690 N N . GLN A 1 86 ? -5.145 -7.967 -12.898 1.00 96.06 86 GLN A N 1
ATOM 691 C CA . GLN A 1 86 ? -6.229 -7.770 -11.936 1.00 96.06 86 GLN A CA 1
ATOM 692 C C . GLN A 1 86 ? -6.267 -8.862 -10.858 1.00 96.06 86 GLN A C 1
ATOM 694 O O . GLN A 1 86 ? -6.400 -8.533 -9.685 1.00 96.06 86 GLN A O 1
ATOM 699 N N . GLY A 1 87 ? -6.028 -10.126 -11.217 1.00 96.06 87 GLY A N 1
ATOM 700 C CA . GLY A 1 87 ? -5.948 -11.223 -10.253 1.00 96.06 87 GLY A CA 1
ATOM 701 C C . GLY A 1 87 ? -4.827 -11.026 -9.229 1.00 96.06 87 GLY A C 1
ATOM 702 O O . GLY A 1 87 ? -5.012 -11.315 -8.052 1.00 96.06 87 GLY A O 1
ATOM 703 N N . LEU A 1 88 ? -3.692 -10.437 -9.624 1.00 94.94 88 LEU A N 1
ATOM 704 C CA . LEU A 1 88 ? -2.632 -10.092 -8.672 1.00 94.94 88 LEU A CA 1
ATOM 705 C C . LEU A 1 88 ? -3.049 -8.934 -7.753 1.00 94.94 88 LEU A C 1
ATOM 707 O O . LEU A 1 88 ? -2.775 -8.975 -6.557 1.00 94.94 88 LEU A O 1
ATOM 711 N N . LYS A 1 89 ? -3.746 -7.917 -8.279 1.00 96.88 89 LYS A N 1
ATOM 712 C CA . LYS A 1 89 ? -4.321 -6.834 -7.455 1.00 96.88 89 LYS A CA 1
ATOM 713 C C . LYS A 1 89 ? -5.326 -7.380 -6.440 1.00 96.88 89 LYS A C 1
ATOM 715 O O . LYS A 1 89 ? -5.368 -6.883 -5.317 1.00 96.88 89 LYS A O 1
ATOM 720 N N . ASP A 1 90 ? -6.090 -8.400 -6.814 1.00 97.25 90 ASP A N 1
ATOM 721 C CA . ASP A 1 90 ? -7.047 -9.063 -5.931 1.00 97.25 90 ASP A CA 1
ATOM 722 C C . ASP A 1 90 ? -6.339 -9.873 -4.835 1.00 97.25 90 ASP A C 1
ATOM 724 O O . ASP A 1 90 ? -6.681 -9.720 -3.668 1.00 97.25 90 ASP A O 1
ATOM 728 N N . VAL A 1 91 ? -5.267 -10.605 -5.159 1.00 96.44 91 VAL A N 1
ATOM 729 C CA . VAL A 1 91 ? -4.427 -11.290 -4.153 1.00 96.44 91 VAL A CA 1
ATOM 730 C C . VAL A 1 91 ? -3.793 -10.298 -3.168 1.00 96.44 91 VAL A C 1
ATOM 732 O O . VAL A 1 91 ? -3.793 -10.534 -1.957 1.00 96.44 91 VAL A O 1
ATOM 735 N N . ILE A 1 92 ? -3.282 -9.164 -3.662 1.00 96.19 92 ILE A N 1
ATOM 736 C CA . ILE A 1 92 ? -2.752 -8.082 -2.816 1.00 96.19 92 ILE A CA 1
ATOM 737 C C . ILE A 1 92 ? -3.852 -7.543 -1.897 1.00 96.19 92 ILE A C 1
ATOM 739 O O . ILE A 1 92 ? -3.611 -7.323 -0.708 1.00 96.19 92 ILE A O 1
ATOM 743 N N . TRP A 1 93 ? -5.047 -7.312 -2.447 1.00 97.62 93 TRP A N 1
ATOM 744 C CA . TRP A 1 93 ? -6.195 -6.834 -1.687 1.00 97.62 93 TRP A CA 1
ATOM 745 C C . TRP A 1 93 ? -6.585 -7.814 -0.584 1.00 97.62 93 TRP A C 1
ATOM 747 O O . TRP A 1 93 ? -6.685 -7.391 0.564 1.00 97.62 93 TRP A O 1
ATOM 757 N N . ASP A 1 94 ? -6.732 -9.099 -0.896 1.00 96.44 94 ASP A N 1
ATOM 758 C CA . ASP A 1 94 ? -7.166 -10.115 0.062 1.00 96.44 94 ASP A CA 1
ATOM 759 C C . ASP A 1 94 ? -6.172 -10.277 1.221 1.00 96.44 94 ASP A C 1
ATOM 761 O O . ASP A 1 94 ? -6.585 -10.369 2.378 1.00 96.44 94 ASP A O 1
ATOM 765 N N . ASP A 1 95 ? -4.861 -10.233 0.960 1.00 94.00 95 ASP A N 1
ATOM 766 C CA . ASP A 1 95 ? -3.837 -10.256 2.017 1.00 94.00 95 ASP A CA 1
ATOM 767 C C . ASP A 1 95 ? -3.990 -9.056 2.973 1.00 94.00 95 ASP A C 1
ATOM 769 O O . ASP A 1 95 ? -4.051 -9.201 4.200 1.00 94.00 95 ASP A O 1
ATOM 773 N N . ILE A 1 96 ? -4.125 -7.847 2.419 1.00 94.50 96 ILE A N 1
ATOM 774 C CA . ILE A 1 96 ? -4.270 -6.626 3.220 1.00 94.50 96 ILE A CA 1
ATOM 775 C C . ILE A 1 96 ? -5.600 -6.624 3.978 1.00 94.50 96 ILE A C 1
ATOM 777 O O . ILE A 1 96 ? -5.613 -6.311 5.171 1.00 94.50 96 ILE A O 1
ATOM 781 N N . LYS A 1 97 ? -6.693 -7.003 3.311 1.00 95.19 97 LYS A N 1
ATOM 782 C CA . LYS A 1 97 ? -8.042 -7.086 3.872 1.00 95.19 97 LYS A CA 1
ATOM 783 C C . LYS A 1 97 ? -8.076 -8.025 5.069 1.00 95.19 97 LYS A C 1
ATOM 785 O O . LYS A 1 97 ? -8.526 -7.623 6.139 1.00 95.19 97 LYS A O 1
ATOM 790 N N . ASN A 1 98 ? -7.539 -9.234 4.912 1.00 91.94 98 ASN A N 1
ATOM 791 C CA . ASN A 1 98 ? -7.524 -10.246 5.964 1.00 91.94 98 ASN A CA 1
ATOM 792 C C . ASN A 1 98 ? -6.661 -9.823 7.152 1.00 91.94 98 ASN A C 1
ATOM 794 O O . ASN A 1 98 ? -7.055 -10.017 8.301 1.00 91.94 98 ASN A O 1
ATOM 798 N N . ARG A 1 99 ? -5.496 -9.209 6.907 1.00 90.38 99 ARG A N 1
ATOM 799 C CA . ARG A 1 99 ? -4.639 -8.764 8.010 1.00 90.38 99 ARG A CA 1
ATOM 800 C C . ARG A 1 99 ? -5.232 -7.594 8.789 1.00 90.38 99 ARG A C 1
ATOM 802 O O . ARG A 1 99 ? -5.087 -7.571 10.006 1.00 90.38 99 ARG A O 1
ATOM 809 N N . TRP A 1 100 ? -5.838 -6.630 8.103 1.00 92.81 100 TRP A N 1
ATOM 810 C CA . TRP A 1 100 ? -6.307 -5.378 8.707 1.00 92.81 100 TRP A CA 1
ATOM 811 C C . TRP A 1 100 ? -7.815 -5.342 8.972 1.00 92.81 100 TRP A C 1
ATOM 813 O O . TRP A 1 100 ? -8.337 -4.297 9.348 1.00 92.81 100 TRP A O 1
ATOM 823 N N . LYS A 1 101 ? -8.500 -6.480 8.782 1.00 93.12 101 LYS A N 1
ATOM 824 C CA . LYS A 1 101 ? -9.947 -6.658 8.982 1.00 93.12 101 LYS A CA 1
ATOM 825 C C . LYS A 1 101 ? -10.774 -5.601 8.229 1.00 93.12 101 LYS A C 1
ATOM 827 O O . LYS A 1 101 ? -11.686 -5.003 8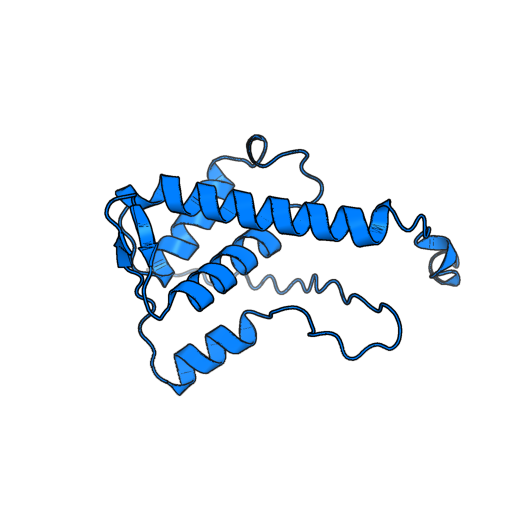.790 1.00 93.12 101 LYS A O 1
ATOM 832 N N . LEU A 1 102 ? -10.418 -5.340 6.970 1.00 94.81 102 LEU A N 1
ATOM 833 C CA . LEU A 1 102 ? -11.044 -4.286 6.164 1.00 94.81 102 LEU A CA 1
ATOM 834 C C . LEU A 1 102 ? -12.319 -4.759 5.462 1.00 94.81 102 LEU A C 1
ATOM 836 O O . LEU A 1 102 ? -12.474 -5.934 5.128 1.00 94.81 102 LEU A O 1
ATOM 840 N N . ASP A 1 103 ? -13.197 -3.807 5.166 1.00 94.62 103 ASP A N 1
ATOM 841 C CA . ASP A 1 103 ? -14.367 -4.006 4.320 1.00 94.62 103 ASP A CA 1
ATOM 842 C C . ASP A 1 103 ? -14.064 -3.705 2.834 1.00 94.62 103 ASP A C 1
ATOM 844 O O . ASP A 1 103 ? -13.119 -2.981 2.499 1.00 94.62 103 ASP A O 1
ATOM 848 N N . ASP A 1 104 ? -14.871 -4.255 1.920 1.00 96.31 104 ASP A N 1
ATOM 849 C CA . ASP A 1 104 ? -14.639 -4.130 0.472 1.00 96.31 104 ASP A CA 1
ATOM 850 C C . ASP A 1 104 ? -14.811 -2.707 -0.076 1.00 96.31 104 ASP A C 1
ATOM 852 O O . ASP A 1 104 ? -14.234 -2.395 -1.121 1.00 96.31 104 ASP A O 1
ATOM 856 N N . SER A 1 105 ? -15.496 -1.799 0.635 1.00 95.50 105 SER A N 1
ATOM 857 C CA . SER A 1 105 ? -15.588 -0.392 0.210 1.00 95.50 105 SER A CA 1
ATOM 858 C C . SER A 1 105 ? -14.219 0.299 0.222 1.00 95.50 105 SER A C 1
ATOM 860 O O . SER A 1 105 ? -13.988 1.259 -0.516 1.00 95.50 105 SER A O 1
ATOM 862 N N . ARG A 1 106 ? -13.263 -0.228 1.002 1.00 95.94 106 ARG A N 1
ATOM 863 C CA . ARG A 1 106 ? -11.898 0.307 1.113 1.00 95.94 106 ARG A CA 1
ATOM 864 C C . ARG A 1 106 ? -10.959 -0.196 0.023 1.00 95.94 106 ARG A C 1
ATOM 866 O O . ARG A 1 106 ? -9.864 0.352 -0.117 1.00 95.94 106 ARG A O 1
ATOM 873 N N . LYS A 1 107 ? -11.366 -1.182 -0.785 1.00 97.12 107 LYS A N 1
ATOM 874 C CA . LYS A 1 107 ? -10.505 -1.811 -1.800 1.00 97.12 107 LYS A CA 1
ATOM 875 C C . LYS A 1 107 ? -9.841 -0.789 -2.716 1.00 97.12 107 LYS A C 1
ATOM 877 O O . LYS A 1 107 ? -8.624 -0.814 -2.893 1.00 97.12 107 LYS A O 1
ATOM 882 N N . LYS A 1 108 ? -10.630 0.144 -3.254 1.00 96.56 108 LYS A N 1
ATOM 883 C CA . LYS A 1 108 ? -10.146 1.166 -4.190 1.00 96.56 108 LYS A CA 1
ATOM 884 C C . LYS A 1 108 ? -9.031 2.012 -3.574 1.00 96.56 108 LYS A C 1
ATOM 886 O O . LYS A 1 108 ? -7.924 2.043 -4.106 1.00 96.56 108 LYS A O 1
ATOM 891 N N . ILE A 1 109 ? -9.294 2.642 -2.428 1.00 96.81 109 ILE A N 1
ATOM 892 C CA . ILE A 1 109 ? -8.325 3.552 -1.807 1.00 96.81 109 ILE A CA 1
ATOM 893 C C . ILE A 1 109 ? -7.066 2.818 -1.333 1.00 96.81 109 ILE A C 1
ATOM 895 O O . ILE A 1 109 ? -5.951 3.326 -1.462 1.00 96.81 109 ILE A O 1
ATOM 899 N N . VAL A 1 110 ? -7.209 1.589 -0.833 1.00 97.44 110 VAL A N 1
ATOM 900 C CA . VAL A 1 110 ? -6.067 0.782 -0.392 1.00 97.44 110 VAL A CA 1
ATOM 901 C C . VAL A 1 110 ? -5.182 0.396 -1.575 1.00 97.44 110 VAL A C 1
ATOM 903 O O . VAL A 1 110 ? -3.961 0.544 -1.485 1.00 97.44 110 VAL A O 1
ATOM 906 N N . LEU A 1 111 ? -5.767 -0.022 -2.701 1.00 97.75 111 LEU A N 1
ATOM 907 C CA . LEU A 1 111 ? -5.011 -0.328 -3.916 1.00 97.75 111 LEU A CA 1
ATOM 908 C C . LEU A 1 111 ? -4.355 0.919 -4.527 1.00 97.75 111 LEU A C 1
ATOM 910 O O . LEU A 1 111 ? -3.232 0.829 -5.018 1.00 97.75 111 LEU A O 1
ATOM 914 N N . GLU A 1 112 ? -4.973 2.098 -4.434 1.00 97.44 112 GLU A N 1
ATOM 915 C CA . GLU A 1 112 ? -4.345 3.365 -4.841 1.00 97.44 112 GLU A CA 1
ATOM 916 C C . GLU A 1 112 ? -3.100 3.689 -3.994 1.00 97.44 112 GLU A C 1
ATOM 918 O O . GLU A 1 112 ? -2.053 4.086 -4.525 1.00 97.44 112 GLU A O 1
ATOM 923 N N . LYS A 1 113 ? -3.163 3.468 -2.673 1.00 97.00 113 LYS A N 1
ATOM 924 C CA . LYS A 1 113 ? -2.001 3.618 -1.778 1.00 97.00 113 LYS A CA 1
ATOM 925 C C . LYS A 1 113 ? -0.927 2.569 -2.058 1.00 97.00 113 LYS A C 1
ATOM 927 O O . LYS A 1 113 ? 0.260 2.903 -2.065 1.00 97.00 113 LYS A O 1
ATOM 932 N N . ALA A 1 114 ? -1.329 1.330 -2.328 1.00 96.75 114 ALA A N 1
ATOM 933 C CA . ALA A 1 114 ? -0.443 0.239 -2.722 1.00 96.75 114 ALA A CA 1
ATOM 934 C C . ALA A 1 114 ? 0.328 0.596 -4.008 1.00 96.75 114 ALA A C 1
ATOM 936 O O . ALA A 1 114 ? 1.561 0.540 -4.038 1.00 96.75 114 ALA A O 1
ATOM 937 N N . ALA A 1 115 ? -0.389 1.092 -5.020 1.00 97.25 115 ALA A N 1
ATOM 938 C CA . ALA A 1 115 ? 0.169 1.568 -6.280 1.00 97.25 115 ALA A CA 1
ATOM 939 C C . ALA A 1 115 ? 1.195 2.685 -6.071 1.00 97.25 115 ALA A C 1
ATOM 941 O O . ALA A 1 115 ? 2.291 2.655 -6.636 1.00 97.25 115 ALA A O 1
ATOM 942 N N . LYS A 1 116 ? 0.867 3.666 -5.220 1.00 96.88 116 LYS A N 1
ATOM 943 C CA . LYS A 1 116 ? 1.792 4.747 -4.869 1.00 96.88 116 LYS A CA 1
ATOM 944 C C . LYS A 1 116 ? 3.068 4.212 -4.216 1.00 96.88 116 LYS A C 1
ATOM 946 O O . LYS A 1 116 ? 4.157 4.602 -4.628 1.00 96.88 116 LYS A O 1
ATOM 951 N N . GLN A 1 117 ? 2.952 3.308 -3.245 1.00 95.19 117 GLN A N 1
ATOM 952 C CA . GLN A 1 117 ? 4.107 2.716 -2.560 1.00 95.19 117 GLN A CA 1
ATOM 953 C C . GLN A 1 117 ? 5.018 1.938 -3.521 1.00 95.19 117 GLN A C 1
ATOM 955 O O . GLN A 1 117 ? 6.243 2.009 -3.394 1.00 95.19 117 GLN A O 1
ATOM 960 N N . TRP A 1 118 ? 4.438 1.224 -4.490 1.00 95.62 118 TRP A N 1
ATOM 961 C CA . TRP A 1 118 ? 5.194 0.526 -5.528 1.00 95.62 118 TRP A CA 1
ATOM 962 C C . TRP A 1 118 ? 5.908 1.504 -6.476 1.00 95.62 118 TRP A C 1
ATOM 964 O O . TRP A 1 118 ? 7.116 1.375 -6.678 1.00 95.62 118 TRP A O 1
ATOM 974 N N . ARG A 1 119 ? 5.225 2.549 -6.970 1.00 95.56 119 ARG A N 1
ATOM 975 C CA . ARG A 1 119 ? 5.847 3.597 -7.808 1.00 95.56 119 ARG A CA 1
ATOM 976 C C . ARG A 1 119 ? 6.979 4.322 -7.082 1.00 95.56 119 ARG A C 1
ATOM 978 O O . ARG A 1 119 ? 8.055 4.502 -7.647 1.00 95.56 119 ARG A O 1
ATOM 985 N N . ASP A 1 120 ? 6.769 4.687 -5.818 1.00 92.81 120 ASP A N 1
ATOM 986 C CA . ASP A 1 120 ? 7.785 5.346 -4.992 1.00 92.81 120 ASP A CA 1
ATOM 987 C C . ASP A 1 120 ? 9.008 4.430 -4.788 1.00 92.81 120 ASP A C 1
ATOM 989 O O . ASP A 1 120 ? 10.149 4.898 -4.756 1.00 92.81 120 ASP A O 1
ATOM 993 N N . PHE A 1 121 ? 8.797 3.115 -4.670 1.00 89.00 121 PHE A N 1
ATOM 994 C CA . PHE A 1 121 ? 9.877 2.131 -4.621 1.00 89.00 121 PHE A CA 1
ATOM 995 C C . PHE A 1 121 ? 10.620 2.028 -5.960 1.00 89.00 121 PHE A C 1
ATOM 997 O O . PHE A 1 121 ? 11.842 2.182 -5.974 1.00 89.00 121 PHE A O 1
ATOM 1004 N N . LYS A 1 122 ? 9.907 1.873 -7.081 1.00 88.19 122 LYS A N 1
ATOM 1005 C CA . LYS A 1 122 ? 10.491 1.839 -8.432 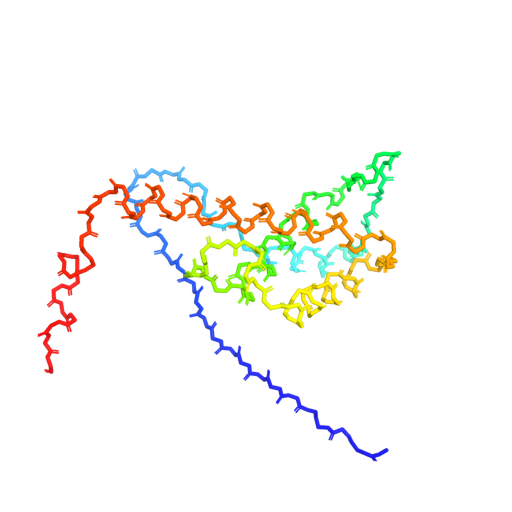1.00 88.19 122 LYS A CA 1
ATOM 1006 C C . LYS A 1 122 ? 11.295 3.096 -8.754 1.00 88.19 122 LYS A C 1
ATOM 1008 O O . LYS A 1 122 ? 12.422 2.999 -9.243 1.00 88.19 122 LYS A O 1
ATOM 1013 N N . GLY A 1 123 ? 10.776 4.271 -8.400 1.00 87.06 123 GLY A N 1
ATOM 1014 C CA . GLY A 1 123 ? 11.474 5.546 -8.551 1.00 87.06 123 GLY A CA 1
ATOM 1015 C C . GLY A 1 123 ? 12.758 5.621 -7.721 1.00 87.06 123 GLY A C 1
ATOM 1016 O O . GLY A 1 123 ? 13.791 6.068 -8.221 1.00 87.06 123 GLY A O 1
ATOM 1017 N N . LYS A 1 124 ? 12.740 5.124 -6.474 1.00 85.38 124 LYS A N 1
ATOM 1018 C CA . LYS A 1 124 ? 13.950 5.023 -5.637 1.00 85.38 124 LYS A CA 1
ATOM 1019 C C . LYS A 1 124 ? 14.997 4.103 -6.262 1.00 85.38 124 LYS A C 1
ATOM 1021 O O . LYS A 1 124 ? 16.166 4.475 -6.293 1.00 85.38 124 LYS A O 1
ATOM 1026 N N . LEU A 1 125 ? 14.592 2.939 -6.775 1.00 81.94 125 LEU A N 1
ATOM 1027 C CA . LEU A 1 125 ? 15.506 2.012 -7.448 1.00 81.94 125 LEU A CA 1
ATOM 1028 C C . LEU A 1 125 ? 16.103 2.642 -8.711 1.00 81.94 125 LEU A C 1
ATOM 1030 O O . LEU A 1 125 ? 17.319 2.686 -8.848 1.00 81.94 125 LEU A O 1
ATOM 1034 N N . THR A 1 126 ? 15.266 3.224 -9.570 1.00 79.19 126 THR A N 1
ATOM 1035 C CA . THR A 1 126 ? 15.681 3.904 -10.808 1.00 79.19 126 THR A CA 1
ATOM 1036 C C . THR A 1 126 ? 16.681 5.026 -10.526 1.00 79.19 126 THR A C 1
ATOM 1038 O O . THR A 1 126 ? 17.751 5.091 -11.127 1.00 79.19 126 THR A O 1
ATOM 1041 N N . LYS A 1 127 ? 16.392 5.883 -9.542 1.00 74.94 127 LYS A N 1
ATOM 1042 C CA . LYS A 1 127 ? 17.292 6.974 -9.147 1.00 74.94 127 LYS A CA 1
ATOM 1043 C C . LYS A 1 127 ? 18.634 6.471 -8.608 1.00 74.94 127 LYS A C 1
ATOM 1045 O O . LYS A 1 127 ? 19.647 7.133 -8.824 1.00 74.94 127 LYS A O 1
ATOM 1050 N N . ASN A 1 128 ? 18.637 5.349 -7.892 1.00 68.56 128 ASN A N 1
ATOM 1051 C CA . ASN A 1 128 ? 19.835 4.828 -7.237 1.00 68.56 128 ASN A CA 1
ATOM 1052 C C . ASN A 1 128 ? 20.686 3.932 -8.146 1.00 68.56 128 ASN A C 1
ATOM 1054 O O . ASN A 1 128 ? 21.901 3.910 -7.964 1.00 68.56 128 ASN A O 1
ATOM 1058 N N . PHE A 1 129 ? 20.074 3.220 -9.096 1.00 61.91 129 PHE A N 1
ATOM 1059 C CA . PHE A 1 129 ? 20.743 2.239 -9.956 1.00 61.91 129 PHE A CA 1
ATOM 1060 C C . PHE A 1 129 ? 20.882 2.688 -11.413 1.00 61.91 129 PHE A C 1
ATOM 1062 O O . PHE A 1 129 ? 21.958 2.562 -11.981 1.00 61.91 129 PHE A O 1
ATOM 1069 N N . LEU A 1 130 ? 19.838 3.263 -12.018 1.00 57.97 130 LEU A N 1
ATOM 1070 C CA . LEU A 1 130 ? 19.888 3.664 -13.432 1.00 57.97 130 LEU A CA 1
ATOM 1071 C C . LEU A 1 130 ? 20.610 5.006 -13.616 1.00 57.97 130 LEU A C 1
ATOM 1073 O O . LEU A 1 130 ? 21.359 5.196 -14.570 1.00 57.97 130 LEU A O 1
ATOM 1077 N N . ARG A 1 131 ? 20.452 5.941 -12.671 1.00 52.19 131 ARG A N 1
ATOM 1078 C CA . ARG A 1 131 ? 21.103 7.263 -12.754 1.00 52.19 131 ARG A CA 1
ATOM 1079 C C . ARG A 1 131 ? 22.584 7.251 -12.362 1.00 52.19 131 ARG A C 1
ATOM 1081 O O . ARG A 1 131 ? 23.298 8.194 -12.684 1.00 52.19 131 ARG A O 1
ATOM 1088 N N . THR A 1 132 ? 23.047 6.223 -11.655 1.00 53.38 132 THR A N 1
ATOM 1089 C CA . THR A 1 132 ? 24.455 6.085 -11.249 1.00 53.38 132 THR A CA 1
ATOM 1090 C C . THR A 1 132 ? 25.336 5.459 -12.332 1.00 53.38 132 THR A C 1
ATOM 1092 O O . THR A 1 132 ? 26.545 5.453 -12.128 1.00 53.38 132 THR A O 1
ATOM 1095 N N . ARG A 1 133 ? 24.762 4.990 -13.462 1.00 50.91 133 ARG A N 1
ATOM 1096 C CA . ARG A 1 133 ? 25.465 4.352 -14.598 1.00 50.91 133 ARG A CA 1
ATOM 1097 C C . ARG A 1 133 ? 26.583 3.393 -14.160 1.00 50.91 133 ARG A C 1
ATOM 1099 O O . ARG A 1 133 ? 27.669 3.420 -14.720 1.00 50.91 133 ARG A O 1
ATOM 1106 N N . LYS A 1 134 ? 26.340 2.597 -13.119 1.00 51.47 134 LYS A N 1
ATOM 1107 C CA . LYS A 1 134 ? 27.260 1.524 -12.743 1.00 51.47 134 LYS A CA 1
ATOM 1108 C C . LYS A 1 134 ? 26.748 0.250 -13.375 1.00 51.47 134 LYS A C 1
ATOM 1110 O O . LYS A 1 134 ? 25.646 -0.186 -13.042 1.00 51.47 134 LYS A O 1
ATOM 1115 N N . ASP A 1 135 ? 27.526 -0.289 -14.296 1.00 54.12 135 ASP A N 1
ATOM 1116 C CA . ASP A 1 135 ? 27.237 -1.576 -14.897 1.00 54.12 135 ASP A CA 1
ATOM 1117 C C . ASP A 1 135 ? 27.421 -2.678 -13.828 1.00 54.12 135 ASP A C 1
ATOM 1119 O O . ASP A 1 135 ? 28.424 -2.669 -13.105 1.00 54.12 135 ASP A O 1
ATOM 1123 N N . PRO A 1 136 ? 26.467 -3.609 -13.640 1.00 55.16 136 PRO A N 1
ATOM 1124 C CA . PRO A 1 136 ? 26.653 -4.722 -12.712 1.00 55.16 136 PRO A CA 1
ATOM 1125 C C . PRO A 1 136 ? 27.918 -5.546 -13.014 1.00 55.16 136 PRO A C 1
ATOM 1127 O O . PRO A 1 136 ? 28.596 -5.972 -12.082 1.00 55.16 136 PRO A O 1
ATOM 1130 N N . CYS A 1 137 ? 28.297 -5.715 -14.280 1.00 53.38 137 CYS A N 1
ATOM 1131 C CA . CYS A 1 137 ? 29.504 -6.431 -14.693 1.00 53.38 137 CYS A CA 1
ATOM 1132 C C . CYS A 1 137 ? 30.805 -5.660 -14.394 1.00 53.38 137 CYS A C 1
ATOM 1134 O O . CYS A 1 137 ? 31.849 -6.291 -14.240 1.00 53.38 137 CYS A O 1
ATOM 1136 N N . GLU A 1 138 ? 30.765 -4.333 -14.216 1.00 59.09 138 GLU A N 1
ATOM 1137 C CA . GLU A 1 138 ? 31.920 -3.552 -13.725 1.00 59.09 138 GLU A CA 1
ATOM 1138 C C . GLU A 1 138 ? 32.185 -3.774 -12.227 1.00 59.09 138 GLU A C 1
ATOM 1140 O O . GLU A 1 138 ? 33.310 -3.623 -11.756 1.00 59.09 138 GLU A O 1
ATOM 1145 N N . VAL A 1 139 ? 31.153 -4.127 -11.455 1.00 57.41 139 VAL A N 1
ATOM 1146 C CA . VAL A 1 139 ? 31.267 -4.388 -10.009 1.00 57.41 139 VAL A CA 1
ATOM 1147 C C . VAL A 1 139 ? 31.481 -5.878 -9.720 1.00 57.41 139 VAL A C 1
ATOM 1149 O O . VAL A 1 139 ? 32.086 -6.230 -8.707 1.00 57.41 139 VAL A O 1
ATOM 1152 N N . TYR A 1 140 ? 31.013 -6.760 -10.605 1.00 59.53 140 TYR A N 1
ATOM 1153 C CA . TYR A 1 140 ? 31.015 -8.209 -10.413 1.00 59.53 140 TYR A CA 1
ATOM 1154 C C . TYR A 1 140 ? 31.833 -8.948 -11.488 1.00 59.53 140 TYR A C 1
ATOM 1156 O O . TYR A 1 140 ? 31.308 -9.805 -12.196 1.00 59.53 140 TYR A O 1
ATOM 1164 N N . HIS A 1 141 ? 33.142 -8.676 -11.573 1.00 54.50 141 HIS A N 1
ATOM 1165 C CA . HIS A 1 141 ? 34.071 -9.355 -12.500 1.00 54.50 141 HIS A CA 1
ATOM 1166 C C . HIS A 1 141 ? 34.099 -10.897 -12.402 1.00 54.50 141 HIS A C 1
ATOM 1168 O O . HIS A 1 141 ? 34.560 -11.562 -13.325 1.00 54.50 141 HIS A O 1
ATOM 1174 N N . PHE A 1 142 ? 33.600 -11.483 -11.311 1.00 56.97 142 PHE A N 1
ATOM 1175 C CA . PHE A 1 142 ? 33.549 -12.936 -11.114 1.00 56.97 142 PHE A CA 1
ATOM 1176 C C . PHE A 1 142 ? 32.316 -13.609 -11.737 1.00 56.97 142 PHE A C 1
ATOM 1178 O O . PHE A 1 142 ? 32.252 -14.830 -11.762 1.00 56.97 142 PHE A O 1
ATOM 1185 N N . ILE A 1 143 ? 31.331 -12.846 -12.228 1.00 57.81 143 ILE A N 1
ATOM 1186 C CA . ILE A 1 143 ? 30.151 -13.412 -12.914 1.00 57.81 143 ILE A CA 1
ATOM 1187 C C . ILE A 1 143 ? 30.505 -13.851 -14.349 1.00 57.81 143 ILE A C 1
ATOM 1189 O O . ILE A 1 143 ? 29.783 -14.634 -14.953 1.00 57.81 143 ILE A O 1
ATOM 1193 N N . SER A 1 144 ? 31.640 -13.387 -14.878 1.00 52.84 144 SER A N 1
ATOM 1194 C CA . SER A 1 144 ? 32.161 -13.714 -16.212 1.00 52.84 144 SER A CA 1
ATOM 1195 C C . SER A 1 144 ? 33.157 -14.883 -16.253 1.00 52.84 144 SER A C 1
ATOM 1197 O O . SER A 1 144 ? 33.747 -15.117 -17.303 1.00 52.84 144 SER A O 1
ATOM 1199 N N . GLN A 1 145 ? 33.376 -15.608 -15.152 1.00 45.47 145 GLN A N 1
ATOM 1200 C CA . GLN A 1 145 ? 34.119 -16.872 -15.206 1.00 45.47 145 GLN A CA 1
ATOM 1201 C C . GLN A 1 145 ? 33.115 -18.027 -15.220 1.00 45.47 145 GLN A C 1
ATOM 1203 O O . GLN A 1 145 ? 32.497 -18.314 -14.195 1.00 45.47 145 GLN A O 1
ATOM 1208 N N . GLU A 1 146 ? 32.924 -18.587 -16.419 1.00 50.00 146 GLU A N 1
ATOM 1209 C CA . GLU A 1 146 ? 32.235 -19.861 -16.687 1.00 50.00 146 GLU A CA 1
ATOM 1210 C C . GLU A 1 146 ? 32.747 -21.011 -15.811 1.00 50.00 146 GLU A C 1
ATOM 1212 O O . GLU A 1 146 ? 33.974 -21.071 -15.551 1.00 50.00 146 GLU A O 1
#

Solvent-accessible surface area (backbone atoms only — not comparable to full-atom values): 9363 Å² total; per-residue (Å²): 141,82,90,81,78,83,83,86,75,89,70,90,81,75,85,77,83,86,71,78,102,60,101,65,86,71,82,88,56,61,65,61,53,53,55,46,34,65,77,64,69,54,77,58,57,72,46,62,48,98,86,61,46,80,33,66,92,45,38,68,56,51,53,49,47,43,40,49,52,38,66,72,72,49,72,80,82,54,93,52,71,81,78,53,54,65,70,57,54,49,53,55,46,51,55,52,29,67,62,37,71,55,61,78,86,48,50,66,57,52,51,53,52,34,43,49,43,41,51,56,48,49,52,51,48,43,60,64,49,65,71,61,74,64,56,69,64,80,77,39,70,71,78,76,62,130

Mean predicted aligned error: 12.25 Å

Organism: Daucus carota subsp. sativus (NCBI:txid79200)

Radius of gyration: 18.34 Å; Cα contacts (8 Å, |Δi|>4): 83; chains: 1; bounding box: 50×46×39 Å